Protein AF-A0A0G4PZW3-F1 (afdb_monomer_lite)

Foldseek 3Di:
DKDKDKDKDKDWQAALQWFWKFKFFQNHTQDIDTGHHWDADPVRDTDKDWDWDWQRAGPQGKTWIKIWIDDNTMIIMMIMIIDPDPCRVVRMDMDTDHDDD

Radius of gyration: 14.75 Å; chains: 1; bounding box: 32×31×46 Å

Organism: NCBI:txid102862

Sequence (101 aa):
MHIKFKLIGEEYSPSIYGGYLIIYNNNVEVSIVCIPSLTISNDGNLFYSIIKDSCIYDEFGNEYDIDIILSVNKVIWRLVIETTDNSLRDKIKIEYQPTCF

pLDDT: mean 90.52, std 6.22, range [60.97, 97.38]

Structure (mmCIF, N/CA/C/O backbone):
data_AF-A0A0G4PZW3-F1
#
_entry.id   AF-A0A0G4PZW3-F1
#
loop_
_atom_site.group_PDB
_atom_site.id
_atom_site.type_symbol
_atom_site.label_atom_id
_atom_site.label_alt_id
_atom_site.label_comp_id
_atom_site.label_asym_id
_atom_site.label_entity_id
_atom_site.label_seq_id
_atom_site.pdbx_PDB_ins_code
_atom_site.Cartn_x
_atom_site.Cartn_y
_atom_site.Cartn_z
_atom_site.occupancy
_atom_site.B_iso_or_equiv
_atom_site.auth_seq_id
_atom_site.auth_comp_id
_atom_site.auth_asym_id
_atom_site.auth_atom_id
_atom_site.pdbx_PDB_model_num
ATOM 1 N N . MET A 1 1 ? -13.103 13.954 17.484 1.00 76.19 1 MET A N 1
ATOM 2 C CA . MET A 1 1 ? -12.093 14.745 16.750 1.00 76.19 1 MET A CA 1
ATOM 3 C C . MET A 1 1 ? -11.571 13.845 15.653 1.00 76.19 1 MET A C 1
ATOM 5 O O . MET A 1 1 ? -11.172 12.738 15.985 1.00 76.19 1 MET A O 1
ATOM 9 N N . HIS A 1 2 ? -11.645 14.267 14.390 1.00 85.25 2 HIS A N 1
ATOM 10 C CA . HIS A 1 2 ? -11.007 13.516 13.311 1.00 85.25 2 HIS A CA 1
ATOM 11 C C . HIS A 1 2 ? -9.495 13.699 13.425 1.00 85.25 2 HIS A C 1
ATOM 13 O O . HIS A 1 2 ? -9.006 14.817 13.610 1.00 85.25 2 HIS A O 1
ATOM 19 N N . ILE A 1 3 ? -8.775 12.588 13.390 1.00 93.50 3 ILE A N 1
ATOM 20 C CA . ILE A 1 3 ? -7.325 12.537 13.333 1.00 93.50 3 ILE A CA 1
ATOM 21 C C . ILE A 1 3 ? -6.898 12.061 11.952 1.00 93.50 3 ILE A C 1
ATOM 23 O O . ILE A 1 3 ? -7.611 11.317 11.279 1.00 93.50 3 ILE A O 1
ATOM 27 N N . LYS A 1 4 ? -5.703 12.486 11.549 1.00 95.94 4 LYS A N 1
ATOM 28 C CA . LYS A 1 4 ? -5.105 12.118 10.272 1.00 95.94 4 LYS A CA 1
ATOM 29 C C . LYS A 1 4 ? -3.693 11.614 10.497 1.00 95.94 4 LYS A C 1
ATOM 31 O O . LYS A 1 4 ? -2.886 12.299 11.129 1.00 95.94 4 LYS A O 1
ATOM 36 N N . PHE A 1 5 ? -3.380 10.431 9.984 1.00 96.12 5 PHE A N 1
ATOM 37 C CA . PHE A 1 5 ? -2.032 9.873 10.057 1.00 96.12 5 PHE A CA 1
ATOM 38 C C . PHE A 1 5 ? -1.611 9.237 8.735 1.00 96.12 5 PHE A C 1
ATOM 40 O O . PHE A 1 5 ? -2.415 9.040 7.828 1.00 96.12 5 PHE A O 1
ATOM 47 N N . LYS A 1 6 ? -0.306 8.981 8.611 1.00 96.38 6 LYS A N 1
ATOM 48 C CA . LYS A 1 6 ? 0.305 8.417 7.408 1.00 96.38 6 LYS A CA 1
ATOM 49 C C . LYS A 1 6 ? 1.104 7.164 7.732 1.00 96.38 6 LYS A C 1
ATOM 51 O O . LYS A 1 6 ? 1.827 7.136 8.731 1.00 96.38 6 LYS A O 1
ATOM 56 N N . LEU A 1 7 ? 1.012 6.184 6.846 1.00 95.38 7 LEU A N 1
ATOM 57 C CA . LEU A 1 7 ? 1.855 5.000 6.797 1.00 95.38 7 LEU A CA 1
ATOM 58 C C . LEU A 1 7 ? 2.627 5.031 5.479 1.00 95.38 7 LEU A C 1
ATOM 60 O O . LEU A 1 7 ? 2.063 5.306 4.422 1.00 95.38 7 LEU A O 1
ATOM 64 N N . ILE A 1 8 ? 3.933 4.805 5.559 1.00 96.50 8 ILE A N 1
ATOM 65 C CA . ILE A 1 8 ? 4.824 4.764 4.401 1.00 96.50 8 ILE A CA 1
ATOM 66 C C . ILE A 1 8 ? 5.520 3.416 4.448 1.00 96.50 8 ILE A C 1
ATOM 68 O O . ILE A 1 8 ? 6.017 3.029 5.506 1.00 96.50 8 ILE A O 1
ATOM 72 N N . GLY A 1 9 ? 5.545 2.723 3.320 1.00 95.25 9 GLY A N 1
ATOM 73 C CA . GLY A 1 9 ? 6.240 1.455 3.191 1.00 95.25 9 GLY A CA 1
ATOM 74 C C . GLY A 1 9 ? 6.846 1.298 1.810 1.00 95.25 9 GLY A C 1
ATOM 75 O O . GLY A 1 9 ? 6.546 2.052 0.879 1.00 95.25 9 GLY A O 1
ATOM 76 N N . GLU A 1 10 ? 7.743 0.332 1.714 1.00 95.19 10 GLU A N 1
ATOM 77 C CA . GLU A 1 10 ? 8.364 -0.065 0.466 1.00 95.19 10 GLU A CA 1
ATOM 78 C C . GLU A 1 10 ? 8.625 -1.567 0.472 1.00 95.19 10 GLU A C 1
ATOM 80 O O . GLU A 1 10 ? 8.890 -2.148 1.523 1.00 95.19 10 GLU A O 1
ATOM 85 N N . GLU A 1 11 ? 8.568 -2.168 -0.711 1.00 93.25 11 GLU A N 1
ATOM 86 C CA . GLU A 1 11 ? 8.935 -3.561 -0.948 1.00 93.25 11 GLU A CA 1
ATOM 87 C C . GLU A 1 11 ? 9.941 -3.614 -2.099 1.00 93.25 11 GLU A C 1
ATOM 89 O O . GLU A 1 11 ? 9.769 -2.930 -3.117 1.00 93.25 11 GLU A O 1
ATOM 94 N N . TYR A 1 12 ? 11.005 -4.397 -1.930 1.00 87.56 12 TYR A N 1
ATOM 95 C CA . TYR A 1 12 ? 12.097 -4.507 -2.898 1.00 87.56 12 TYR A CA 1
ATOM 96 C C . TYR A 1 12 ? 11.877 -5.684 -3.846 1.00 87.56 12 TYR A C 1
ATOM 98 O O . TYR A 1 12 ? 11.228 -6.663 -3.503 1.00 87.56 12 TYR A O 1
ATOM 106 N N . SER A 1 13 ? 12.486 -5.615 -5.031 1.00 81.94 13 SER A N 1
ATOM 107 C CA . SER A 1 13 ? 12.357 -6.647 -6.074 1.00 81.94 13 SER A CA 1
ATOM 108 C C . SER A 1 13 ? 10.894 -6.936 -6.459 1.00 81.94 13 SER A C 1
ATOM 110 O O . SER A 1 13 ? 10.465 -8.091 -6.431 1.00 81.94 13 SER A O 1
ATOM 112 N N . PRO A 1 14 ? 10.103 -5.902 -6.801 1.00 83.06 14 PRO A N 1
ATOM 113 C CA . PRO A 1 14 ? 8.709 -6.092 -7.154 1.00 83.06 14 PRO A CA 1
ATOM 114 C C . PRO A 1 14 ? 8.587 -6.817 -8.493 1.00 83.06 14 PRO A C 1
ATOM 116 O O . PRO A 1 14 ? 9.504 -6.807 -9.318 1.00 83.06 14 PRO A O 1
ATOM 119 N N . SER A 1 15 ? 7.423 -7.409 -8.744 1.00 82.94 15 SER A N 1
ATOM 120 C CA . SER A 1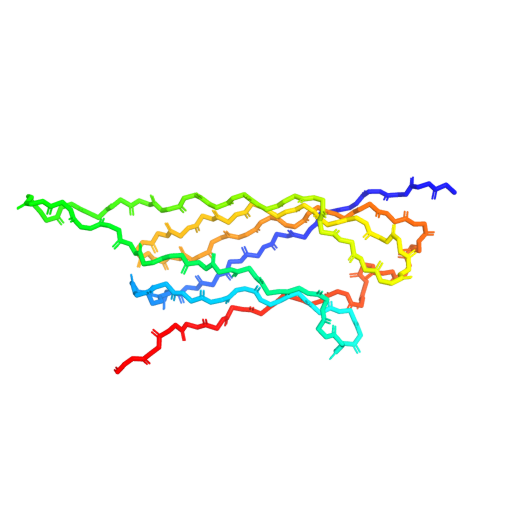 15 ? 7.153 -7.987 -10.056 1.00 82.94 15 SER A CA 1
ATOM 121 C C . SER A 1 15 ? 6.993 -6.878 -11.096 1.00 82.94 15 SER A C 1
ATOM 123 O O . SER A 1 15 ? 6.213 -5.939 -10.918 1.00 82.94 15 SER A O 1
ATOM 125 N N . ILE A 1 16 ? 7.693 -7.010 -12.227 1.00 82.50 16 ILE A N 1
ATOM 126 C CA . ILE A 1 16 ? 7.503 -6.128 -13.389 1.00 82.50 16 ILE A CA 1
ATOM 127 C C . ILE A 1 16 ? 6.098 -6.267 -13.990 1.00 82.50 16 ILE A C 1
ATOM 129 O O . ILE A 1 16 ? 5.635 -5.358 -14.677 1.00 82.50 16 ILE A O 1
ATOM 133 N N . TYR A 1 17 ? 5.407 -7.376 -13.705 1.00 85.19 17 TYR A N 1
ATOM 134 C CA . TYR A 1 17 ? 4.034 -7.637 -14.135 1.00 85.19 17 TYR A CA 1
ATOM 135 C C . TYR A 1 17 ? 2.988 -6.939 -13.258 1.00 85.19 17 TYR A C 1
ATOM 137 O O . TYR A 1 17 ? 1.796 -7.073 -13.516 1.00 85.19 17 TYR A O 1
ATOM 145 N N . GLY A 1 18 ? 3.423 -6.164 -12.262 1.00 88.50 18 GLY A N 1
ATOM 146 C CA . GLY A 1 18 ? 2.536 -5.471 -11.342 1.00 88.50 18 GLY A CA 1
ATOM 147 C C . GLY A 1 18 ? 2.196 -6.336 -10.135 1.00 88.50 18 GLY A C 1
ATOM 148 O O . GLY A 1 18 ? 3.019 -7.117 -9.644 1.00 88.50 18 GLY A O 1
ATOM 149 N N . GLY A 1 19 ? 1.001 -6.156 -9.597 1.00 92.56 19 GLY A N 1
ATOM 150 C CA . GLY A 1 19 ? 0.557 -6.873 -8.412 1.00 92.56 19 GLY A CA 1
ATOM 151 C C . GLY A 1 19 ? -0.619 -6.198 -7.743 1.00 92.56 19 GLY A C 1
ATOM 152 O O . GLY A 1 19 ? -1.349 -5.416 -8.350 1.00 92.56 19 GLY A O 1
ATOM 153 N N . TYR A 1 20 ? -0.764 -6.485 -6.461 1.00 94.00 20 TYR A N 1
ATOM 154 C CA . TYR A 1 20 ? -1.817 -5.936 -5.628 1.00 94.00 20 TYR A CA 1
ATOM 155 C C . TYR A 1 20 ? -1.214 -5.392 -4.349 1.00 94.00 20 TYR A C 1
ATOM 157 O O . TYR A 1 20 ? -0.249 -5.942 -3.816 1.00 94.00 20 TYR A O 1
ATOM 165 N N . LEU A 1 21 ? -1.796 -4.312 -3.853 1.00 95.00 21 LEU A N 1
ATOM 166 C CA . LEU A 1 21 ? -1.523 -3.815 -2.522 1.00 95.00 21 LEU A CA 1
ATOM 167 C C . LEU A 1 21 ? -2.804 -3.932 -1.711 1.00 95.00 21 LEU A C 1
ATOM 169 O O . LEU A 1 21 ? -3.823 -3.335 -2.052 1.00 95.00 21 LEU A O 1
ATOM 173 N N . ILE A 1 22 ? -2.746 -4.755 -0.671 1.00 95.62 22 ILE A N 1
ATOM 174 C CA . ILE A 1 22 ? -3.896 -5.104 0.154 1.00 95.62 22 ILE A CA 1
ATOM 175 C C . ILE A 1 22 ? -3.804 -4.325 1.459 1.00 95.62 22 ILE A C 1
ATOM 177 O O . ILE A 1 22 ? -2.772 -4.344 2.138 1.00 95.62 22 ILE A O 1
ATOM 181 N N . ILE A 1 23 ? -4.883 -3.626 1.798 1.00 95.50 23 ILE A N 1
ATOM 182 C CA . ILE A 1 23 ? -5.020 -2.852 3.029 1.00 95.50 23 ILE A CA 1
ATOM 183 C C . ILE A 1 23 ? -5.865 -3.670 4.000 1.00 95.50 23 ILE A C 1
ATOM 185 O O . ILE A 1 23 ? -6.997 -4.037 3.688 1.00 95.50 23 ILE A O 1
ATOM 189 N N . TYR A 1 24 ? -5.331 -3.920 5.191 1.00 95.44 24 TYR A N 1
ATOM 190 C CA . TYR A 1 24 ? -6.013 -4.635 6.262 1.00 95.44 24 TYR A CA 1
ATOM 191 C C . TYR A 1 24 ? -6.271 -3.730 7.463 1.00 95.44 24 TYR A C 1
ATOM 193 O O . TYR A 1 24 ? -5.418 -2.919 7.825 1.00 95.44 24 TYR A O 1
ATOM 201 N N . ASN A 1 25 ? -7.390 -3.958 8.145 1.00 93.94 25 ASN A N 1
ATOM 202 C CA . ASN A 1 25 ? -7.691 -3.471 9.488 1.00 93.94 25 ASN A CA 1
ATOM 203 C C . ASN A 1 25 ? -7.941 -4.686 10.391 1.00 93.94 25 ASN A C 1
ATOM 205 O O . ASN A 1 25 ? -8.892 -5.429 10.167 1.00 93.94 25 ASN A O 1
ATOM 209 N N . ASN A 1 26 ? -7.082 -4.938 11.388 1.00 92.69 26 ASN A N 1
ATOM 210 C CA . ASN A 1 26 ? -7.209 -6.109 12.274 1.00 92.69 26 ASN A CA 1
ATOM 211 C C . ASN A 1 26 ? -7.311 -7.454 11.514 1.00 92.69 26 ASN A C 1
ATOM 213 O O . ASN A 1 26 ? -8.090 -8.333 11.878 1.00 92.69 26 ASN A O 1
ATOM 217 N N . ASN A 1 27 ? -6.505 -7.625 10.461 1.00 90.50 27 ASN A N 1
ATOM 218 C CA . ASN A 1 27 ? -6.513 -8.785 9.552 1.00 90.50 27 ASN A CA 1
ATOM 219 C C . ASN A 1 27 ? -7.783 -8.952 8.698 1.00 90.50 27 ASN A C 1
ATOM 221 O O . ASN A 1 27 ? -7.894 -9.943 7.980 1.00 90.50 27 ASN A O 1
ATOM 225 N N . VAL A 1 28 ? -8.716 -8.000 8.735 1.00 92.31 28 VAL A N 1
ATOM 226 C CA . VAL A 1 28 ? -9.839 -7.931 7.793 1.00 92.31 28 VAL A CA 1
ATOM 227 C C . VAL A 1 28 ? -9.417 -7.081 6.604 1.00 92.31 28 VAL A C 1
ATOM 229 O O . VAL A 1 28 ? -8.866 -5.997 6.786 1.00 92.31 28 VAL A O 1
ATOM 232 N N . GLU A 1 29 ? -9.634 -7.588 5.394 1.00 94.44 29 GLU A N 1
ATOM 233 C CA . GLU A 1 29 ? -9.375 -6.851 4.159 1.00 94.44 29 GLU A CA 1
ATOM 234 C C . GLU A 1 29 ? -10.339 -5.665 4.044 1.00 94.44 29 GLU A C 1
ATOM 236 O O . GLU A 1 29 ? -11.553 -5.831 4.131 1.00 94.44 29 GLU A O 1
ATOM 241 N N . VAL A 1 30 ? -9.781 -4.470 3.868 1.00 92.62 30 VAL A N 1
ATOM 242 C CA . VAL A 1 30 ? -10.536 -3.227 3.663 1.00 92.62 30 VAL A CA 1
ATOM 243 C C . VAL A 1 30 ? -10.642 -2.916 2.177 1.00 92.62 30 VAL A C 1
ATOM 245 O O . VAL A 1 30 ? -11.708 -2.558 1.686 1.00 92.62 30 VAL A O 1
ATOM 248 N N . SER A 1 31 ? -9.521 -3.014 1.464 1.00 94.25 31 SER A N 1
ATOM 249 C CA . SER A 1 31 ? -9.447 -2.700 0.042 1.00 94.25 31 SER A CA 1
ATOM 250 C C . SER A 1 31 ? -8.237 -3.365 -0.602 1.00 94.25 31 SER A C 1
ATOM 252 O O . SER A 1 31 ? -7.211 -3.597 0.050 1.00 94.25 31 SER A O 1
ATOM 254 N N . ILE A 1 32 ? -8.359 -3.624 -1.900 1.00 94.25 32 ILE A N 1
ATOM 255 C CA . ILE A 1 32 ? -7.285 -4.090 -2.768 1.00 94.25 32 ILE A CA 1
ATOM 256 C C . ILE A 1 32 ? -7.069 -3.034 -3.845 1.00 94.25 32 ILE A C 1
ATOM 258 O O . ILE A 1 32 ? -7.982 -2.723 -4.609 1.00 94.25 32 ILE A O 1
ATOM 262 N N . VAL A 1 33 ? -5.839 -2.538 -3.953 1.00 94.56 33 VAL A N 1
ATOM 263 C CA . VAL A 1 33 ? -5.442 -1.606 -5.010 1.00 94.56 33 VAL A CA 1
ATOM 264 C C . VAL A 1 33 ? -4.584 -2.333 -6.032 1.00 94.56 33 VAL A C 1
ATOM 266 O O . VAL A 1 33 ? -3.521 -2.873 -5.713 1.00 94.56 33 VAL A O 1
ATOM 269 N N . CYS A 1 34 ? -5.051 -2.346 -7.277 1.00 92.44 34 CYS A N 1
ATOM 270 C CA . CYS A 1 34 ? -4.327 -2.945 -8.389 1.00 92.44 34 CYS A CA 1
ATOM 271 C C . CYS A 1 34 ? -3.112 -2.091 -8.762 1.00 92.44 34 CYS A C 1
ATOM 273 O O . CYS A 1 34 ? -3.226 -0.892 -9.023 1.00 92.44 34 CYS A O 1
ATOM 275 N N . ILE A 1 35 ? -1.953 -2.733 -8.856 1.00 91.94 35 ILE A N 1
ATOM 276 C CA . ILE A 1 35 ? -0.720 -2.135 -9.353 1.00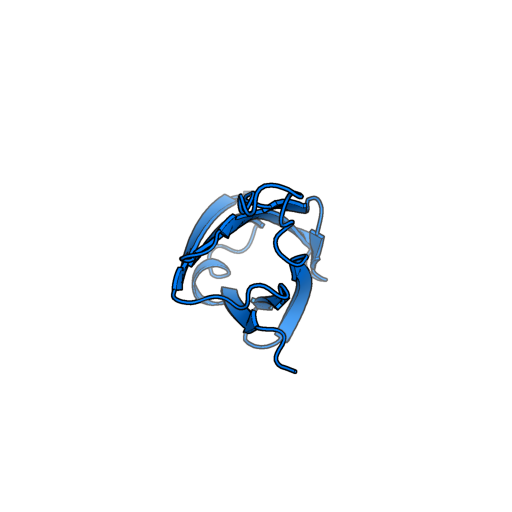 91.94 35 ILE A CA 1
ATOM 277 C C . ILE A 1 35 ? -0.496 -2.675 -10.773 1.00 91.94 35 ILE A C 1
ATOM 279 O O . ILE A 1 35 ? -0.245 -3.872 -10.927 1.00 91.94 35 ILE A O 1
ATOM 283 N N . PRO A 1 36 ? -0.579 -1.835 -11.819 1.00 89.31 36 PRO A N 1
ATOM 284 C CA . PRO A 1 36 ? -0.340 -2.268 -13.189 1.00 89.31 36 PRO A CA 1
ATOM 285 C C . PRO A 1 36 ? 1.122 -2.671 -13.403 1.00 89.31 36 PRO A C 1
ATOM 287 O O . PRO A 1 36 ? 2.020 -2.242 -12.678 1.00 89.31 36 PRO A O 1
ATOM 290 N N . SER A 1 37 ? 1.364 -3.468 -14.441 1.00 88.56 37 SER A N 1
ATOM 291 C CA . SER A 1 37 ? 2.712 -3.799 -14.899 1.00 88.56 37 SER A CA 1
ATOM 292 C C . SER A 1 37 ? 3.495 -2.560 -15.330 1.00 88.56 37 SER A C 1
ATOM 294 O O . SER A 1 37 ? 2.928 -1.589 -15.837 1.00 88.56 37 SER A O 1
ATOM 296 N N . LEU A 1 38 ? 4.820 -2.632 -15.224 1.00 87.62 38 LEU A N 1
ATOM 297 C CA . LEU A 1 38 ? 5.696 -1.612 -15.786 1.00 87.62 38 LEU A CA 1
ATOM 298 C C . LEU A 1 38 ? 5.558 -1.559 -17.310 1.00 87.62 38 LEU A C 1
ATOM 300 O O . LEU A 1 38 ? 5.515 -2.586 -17.986 1.00 87.62 38 LEU A O 1
ATOM 304 N N . THR A 1 39 ? 5.520 -0.344 -17.854 1.00 83.75 39 THR A N 1
ATOM 305 C CA . THR A 1 39 ? 5.532 -0.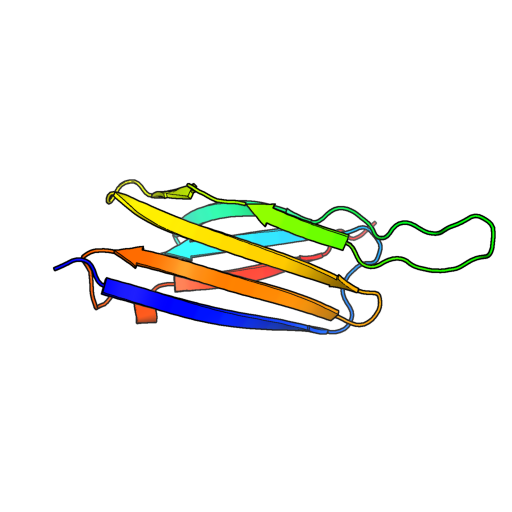138 -19.305 1.00 83.75 39 THR A CA 1
ATOM 306 C C . THR A 1 39 ? 6.975 -0.099 -19.797 1.00 83.75 39 THR A C 1
ATOM 308 O O . THR A 1 39 ? 7.790 0.666 -19.277 1.00 83.75 39 THR A O 1
ATOM 311 N N . ILE A 1 40 ? 7.271 -0.916 -20.808 1.00 80.38 40 ILE A N 1
ATOM 312 C CA . ILE A 1 40 ? 8.553 -0.943 -21.517 1.00 80.38 40 ILE A CA 1
ATOM 313 C C . ILE A 1 40 ? 8.352 -0.230 -22.855 1.00 80.38 40 ILE A C 1
ATOM 315 O O . ILE A 1 40 ? 7.478 -0.623 -23.630 1.00 80.38 40 ILE A O 1
ATOM 319 N N . SER A 1 41 ? 9.124 0.818 -23.142 1.00 81.12 41 SER A N 1
ATOM 320 C CA . SER A 1 41 ? 9.121 1.439 -24.472 1.00 81.12 41 SER A CA 1
ATOM 321 C C . SER A 1 41 ? 9.893 0.618 -25.498 1.00 81.12 41 SER A C 1
ATOM 323 O O . SER A 1 41 ? 10.705 -0.243 -25.173 1.00 81.12 41 SER A O 1
ATOM 325 N N . ASN A 1 42 ? 9.676 0.943 -26.774 1.00 78.69 42 ASN A N 1
ATOM 326 C CA . ASN A 1 42 ? 10.325 0.282 -27.908 1.00 78.69 42 ASN A CA 1
ATOM 327 C C . ASN A 1 42 ? 11.865 0.366 -27.893 1.00 78.69 42 ASN A C 1
ATOM 329 O O . ASN A 1 42 ? 12.518 -0.434 -28.554 1.00 78.69 42 ASN A O 1
ATOM 333 N N . ASP A 1 43 ? 12.444 1.324 -27.168 1.00 83.44 43 ASP A N 1
ATOM 334 C CA . ASP A 1 43 ? 13.891 1.483 -26.969 1.00 83.44 43 ASP A CA 1
ATOM 335 C C . ASP A 1 43 ? 14.425 0.732 -25.730 1.00 83.44 43 ASP A C 1
ATOM 337 O O . ASP A 1 43 ? 15.613 0.812 -25.426 1.00 83.44 43 ASP A O 1
ATOM 341 N N . GLY A 1 44 ? 13.565 -0.010 -25.023 1.00 75.25 44 GLY A N 1
ATOM 342 C CA . GLY A 1 44 ? 13.914 -0.798 -23.841 1.00 75.25 44 GLY A CA 1
ATOM 343 C C . GLY A 1 44 ? 13.884 -0.026 -22.520 1.00 75.25 44 GLY A C 1
ATOM 344 O O . GLY A 1 44 ? 14.224 -0.603 -21.486 1.00 75.25 44 GLY A O 1
ATOM 345 N N . ASN A 1 45 ? 13.472 1.247 -22.512 1.00 79.25 45 ASN A N 1
ATOM 346 C CA . ASN A 1 45 ? 13.343 2.008 -21.270 1.00 79.25 45 ASN A CA 1
ATOM 347 C C . ASN A 1 45 ? 12.113 1.564 -20.455 1.00 79.25 45 ASN A C 1
ATOM 349 O O . ASN A 1 45 ? 11.017 1.375 -20.982 1.00 79.25 45 ASN A O 1
ATOM 353 N N . LEU A 1 46 ? 12.307 1.410 -19.143 1.00 78.38 46 LEU A N 1
ATOM 354 C CA . LEU A 1 46 ? 11.261 1.066 -18.176 1.00 78.38 46 LEU A CA 1
ATOM 355 C C . LEU A 1 46 ? 10.742 2.341 -17.506 1.00 78.38 46 LEU A C 1
ATOM 357 O O . LEU A 1 46 ? 11.504 3.059 -16.853 1.00 78.38 46 LEU A O 1
ATOM 361 N N . PHE A 1 47 ? 9.445 2.611 -17.633 1.00 80.69 47 PHE A N 1
ATOM 362 C CA . PHE A 1 47 ? 8.798 3.738 -16.958 1.00 80.69 47 PHE A CA 1
ATOM 363 C C . PHE A 1 47 ? 8.277 3.328 -15.595 1.00 80.69 47 PHE A C 1
ATOM 365 O O . PHE A 1 47 ? 7.789 2.219 -15.436 1.00 80.69 47 PHE A O 1
ATOM 372 N N . TYR A 1 48 ? 8.321 4.239 -14.627 1.00 82.06 48 TYR A N 1
ATOM 373 C CA . TYR A 1 48 ? 7.618 4.057 -13.362 1.00 82.06 48 TYR A CA 1
ATOM 374 C C . TYR A 1 48 ? 6.102 4.182 -13.568 1.00 82.06 48 TYR A C 1
ATOM 376 O O . TYR A 1 48 ? 5.643 4.922 -14.439 1.00 82.06 48 TYR A O 1
ATOM 384 N N . SER A 1 49 ? 5.323 3.493 -12.737 1.00 83.38 49 SER A N 1
ATOM 385 C CA . SER A 1 49 ? 3.866 3.665 -12.679 1.00 83.38 49 SER A CA 1
ATOM 386 C C . SER A 1 49 ? 3.487 4.398 -11.401 1.00 83.38 49 SER A C 1
ATOM 388 O O . SER A 1 49 ? 3.953 4.032 -10.323 1.00 83.38 49 SER A O 1
ATOM 390 N N . ILE A 1 50 ? 2.652 5.431 -11.520 1.00 87.50 50 ILE A N 1
ATOM 391 C CA . ILE A 1 50 ? 2.058 6.134 -10.379 1.00 87.50 50 ILE A CA 1
ATOM 392 C C . ILE A 1 50 ? 0.579 5.786 -10.348 1.00 87.50 50 ILE A C 1
ATOM 394 O O . ILE A 1 50 ? -0.130 6.010 -11.328 1.00 87.50 50 ILE A O 1
ATOM 398 N N . ILE A 1 51 ? 0.127 5.270 -9.215 1.00 91.50 51 ILE A N 1
ATOM 399 C CA . ILE A 1 51 ? -1.266 4.936 -8.955 1.00 91.50 51 ILE A CA 1
ATOM 400 C C . ILE A 1 51 ? -1.720 5.805 -7.797 1.00 91.50 51 ILE A C 1
ATOM 402 O O . ILE A 1 51 ? -0.998 5.964 -6.811 1.00 91.50 51 ILE A O 1
ATOM 406 N N . LYS A 1 52 ? -2.900 6.391 -7.945 1.00 91.44 52 LYS A N 1
ATOM 407 C CA . LYS A 1 52 ? -3.563 7.143 -6.891 1.00 91.44 52 LYS A CA 1
ATOM 408 C C . LYS A 1 52 ? -4.961 6.598 -6.759 1.00 91.44 52 LYS A C 1
ATOM 410 O O . LYS A 1 52 ? -5.694 6.595 -7.746 1.00 91.44 52 LYS A O 1
ATOM 415 N N . ASP A 1 53 ? -5.284 6.150 -5.564 1.00 88.94 53 ASP A N 1
ATOM 416 C CA . ASP A 1 53 ? -6.630 5.745 -5.211 1.00 88.94 53 ASP A CA 1
ATOM 417 C C . ASP A 1 53 ? -7.043 6.522 -3.964 1.00 88.94 53 ASP A C 1
ATOM 419 O O . ASP A 1 53 ? -6.249 6.712 -3.042 1.00 88.94 53 ASP A O 1
ATOM 423 N N 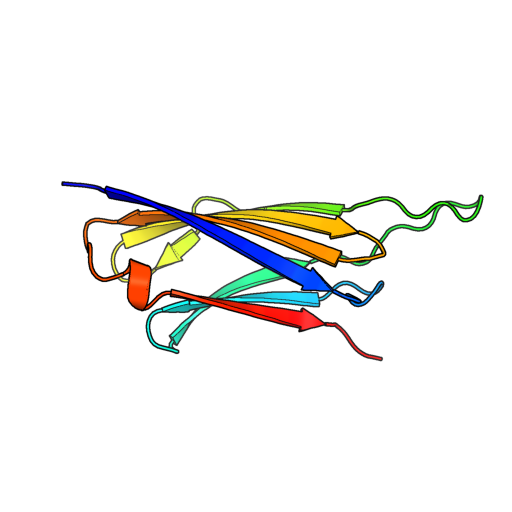. SER A 1 54 ? -8.248 7.065 -3.983 1.00 89.31 54 SER A N 1
ATOM 424 C CA . SER A 1 54 ? -8.735 8.014 -2.984 1.00 89.31 54 SER A CA 1
ATOM 425 C C . SER A 1 54 ? -10.183 7.721 -2.672 1.00 89.31 54 SER A C 1
ATOM 427 O O . SER A 1 54 ? -10.884 7.138 -3.501 1.00 89.31 54 SER A O 1
ATOM 429 N N . CYS A 1 55 ? -10.654 8.203 -1.526 1.00 87.75 55 CYS A N 1
ATOM 430 C CA . CYS A 1 55 ? -12.042 7.998 -1.112 1.00 87.75 55 CYS A CA 1
ATOM 431 C C . CYS A 1 55 ? -12.393 6.503 -0.961 1.00 87.75 55 CYS A C 1
ATOM 433 O O . CYS A 1 55 ? -13.518 6.084 -1.241 1.00 87.75 55 CYS A O 1
ATOM 435 N N . ILE A 1 56 ? -11.427 5.687 -0.529 1.00 91.56 56 ILE A N 1
ATOM 436 C CA . ILE A 1 56 ? -11.691 4.326 -0.061 1.00 91.56 56 ILE A CA 1
ATOM 437 C C . ILE A 1 56 ? -12.267 4.463 1.351 1.00 91.56 56 ILE A C 1
ATOM 439 O O . ILE A 1 56 ? -11.662 5.122 2.195 1.00 91.56 56 ILE A O 1
ATOM 443 N N . TYR A 1 57 ? -13.417 3.843 1.613 1.00 92.62 57 TYR A N 1
ATOM 444 C CA . TYR A 1 57 ? -14.072 3.884 2.920 1.00 92.62 57 TYR A CA 1
ATOM 445 C C . TYR A 1 57 ? -14.266 2.477 3.473 1.00 92.62 57 TYR A C 1
ATOM 447 O O . TYR A 1 57 ? -14.672 1.577 2.737 1.00 92.62 57 TYR A O 1
ATOM 455 N N . ASP A 1 58 ? -14.012 2.297 4.768 1.00 90.88 58 ASP A N 1
ATOM 456 C CA . ASP A 1 58 ? -14.413 1.080 5.472 1.00 90.88 58 ASP A CA 1
ATOM 457 C C . ASP A 1 58 ? -15.827 1.201 6.067 1.00 90.88 58 ASP A C 1
ATOM 459 O O . ASP A 1 58 ? -16.470 2.254 6.035 1.00 90.88 58 ASP A O 1
ATOM 463 N N . GLU A 1 59 ? -16.322 0.105 6.643 1.00 89.50 59 GLU A N 1
ATOM 464 C CA . GLU A 1 59 ? -17.641 0.050 7.288 1.00 89.50 59 GLU A CA 1
ATOM 465 C C . GLU A 1 59 ? -17.778 0.967 8.519 1.00 89.50 59 GLU A C 1
ATOM 467 O O . GLU A 1 59 ? -18.892 1.236 8.974 1.00 89.50 59 GLU A O 1
ATOM 472 N N . PHE A 1 60 ? -16.662 1.474 9.049 1.00 90.12 60 PHE A N 1
ATOM 473 C CA . PHE A 1 60 ? -16.613 2.374 10.200 1.00 90.12 60 PHE A CA 1
ATOM 474 C C . PHE A 1 60 ? -16.530 3.851 9.790 1.00 90.12 60 PHE A C 1
ATOM 476 O O . PHE A 1 60 ? -16.502 4.724 10.661 1.00 90.12 60 PHE A O 1
ATOM 483 N N . GLY A 1 61 ? -16.518 4.144 8.485 1.00 91.56 61 GLY A N 1
ATOM 484 C CA . GLY A 1 61 ? -16.416 5.500 7.950 1.00 91.56 61 GLY A CA 1
ATOM 485 C C . GLY A 1 61 ? -15.003 6.080 8.009 1.00 91.56 61 GLY A C 1
ATOM 486 O O . GLY A 1 61 ? -14.852 7.301 7.956 1.00 91.56 61 GLY A O 1
ATOM 487 N N . ASN A 1 62 ? -13.974 5.238 8.137 1.00 93.75 62 ASN A N 1
ATOM 488 C CA . ASN A 1 62 ? -12.585 5.664 7.995 1.00 93.75 62 ASN A CA 1
ATOM 489 C C . ASN A 1 62 ? -12.279 5.894 6.515 1.00 93.75 62 ASN A C 1
ATOM 491 O O . ASN A 1 62 ? -12.642 5.068 5.679 1.00 93.75 62 ASN A O 1
ATOM 495 N N . GLU A 1 63 ? -11.602 6.994 6.200 1.00 95.56 63 GLU A N 1
ATOM 496 C CA . GLU A 1 63 ? -11.220 7.347 4.831 1.00 95.56 63 GLU A CA 1
ATOM 497 C C . GLU A 1 63 ? -9.749 7.027 4.591 1.00 95.56 63 GLU A C 1
ATOM 499 O O . GLU A 1 63 ? -8.887 7.364 5.410 1.00 95.56 63 GLU A O 1
ATOM 504 N N . TYR A 1 64 ? -9.467 6.388 3.460 1.00 95.69 64 TYR A N 1
ATOM 505 C CA . TYR A 1 64 ? -8.143 5.949 3.055 1.00 95.69 64 TYR A CA 1
ATOM 506 C C . TYR A 1 64 ? -7.801 6.541 1.684 1.00 95.69 64 TYR A C 1
ATOM 508 O O . TYR A 1 64 ? -8.512 6.323 0.702 1.00 95.69 64 TYR A O 1
ATOM 516 N N . ASP A 1 65 ? -6.666 7.231 1.619 1.00 96.31 65 ASP A N 1
ATOM 517 C CA . ASP A 1 65 ? -6.062 7.723 0.382 1.00 96.31 65 ASP A CA 1
ATOM 518 C C . ASP A 1 65 ? -4.685 7.093 0.210 1.00 96.31 65 ASP A C 1
ATOM 520 O O . ASP A 1 65 ? -3.843 7.163 1.113 1.00 96.31 65 ASP A O 1
ATOM 524 N N . ILE A 1 66 ? -4.419 6.505 -0.949 1.00 96.06 66 ILE A N 1
ATOM 525 C CA . ILE A 1 66 ? -3.165 5.820 -1.228 1.00 96.06 66 ILE A CA 1
ATOM 526 C C . ILE A 1 66 ? -2.517 6.293 -2.524 1.00 96.06 66 ILE A C 1
ATOM 528 O O . ILE A 1 66 ? -3.100 6.273 -3.604 1.00 96.06 66 ILE A O 1
ATOM 532 N N . ASP A 1 67 ? -1.248 6.672 -2.397 1.00 96.38 67 ASP A N 1
ATOM 533 C CA . ASP A 1 67 ? -0.342 6.886 -3.517 1.00 96.38 67 ASP A CA 1
ATOM 534 C C . ASP A 1 67 ? 0.615 5.688 -3.606 1.00 96.38 67 ASP A C 1
ATOM 536 O O . ASP A 1 67 ? 1.263 5.337 -2.615 1.00 96.38 67 ASP A O 1
ATOM 540 N N . ILE A 1 68 ? 0.756 5.091 -4.789 1.00 95.12 68 ILE A N 1
ATOM 541 C CA . ILE A 1 68 ? 1.687 3.990 -5.064 1.00 95.12 68 ILE A CA 1
ATOM 542 C C . ILE A 1 68 ? 2.617 4.395 -6.205 1.00 95.12 68 ILE A C 1
ATOM 544 O O . ILE A 1 68 ? 2.182 4.931 -7.224 1.00 95.12 68 ILE A O 1
ATOM 548 N N . ILE A 1 69 ? 3.905 4.108 -6.046 1.00 92.56 69 ILE A N 1
ATOM 549 C CA . ILE A 1 69 ? 4.926 4.259 -7.080 1.00 92.56 69 ILE A CA 1
ATOM 550 C C . ILE A 1 69 ? 5.565 2.894 -7.308 1.00 92.56 69 ILE A C 1
ATOM 552 O O . ILE A 1 69 ? 6.285 2.390 -6.446 1.00 92.56 69 ILE A O 1
ATOM 556 N N . LEU A 1 70 ? 5.330 2.308 -8.478 1.00 90.62 70 LEU A N 1
ATOM 557 C CA . LEU A 1 70 ? 6.030 1.110 -8.932 1.00 90.62 70 LEU A CA 1
ATOM 558 C C . LEU A 1 70 ? 7.230 1.515 -9.792 1.00 90.62 70 LEU A C 1
ATOM 560 O O . LEU A 1 70 ? 7.108 2.290 -10.741 1.00 90.62 70 LEU A O 1
ATOM 564 N N . SER A 1 71 ? 8.387 0.949 -9.470 1.00 88.69 71 SER A N 1
ATOM 565 C CA . SER A 1 71 ? 9.625 1.049 -10.239 1.00 88.69 71 SER A CA 1
ATOM 566 C C . SER A 1 71 ? 10.234 -0.338 -10.428 1.00 88.69 71 SER A C 1
ATOM 568 O O . SER A 1 71 ? 9.811 -1.302 -9.797 1.00 88.69 71 SER A O 1
ATOM 570 N N . VAL A 1 72 ? 11.286 -0.426 -11.239 1.00 86.62 72 VAL A N 1
ATOM 571 C CA . VAL A 1 72 ? 12.022 -1.679 -11.479 1.00 86.62 72 VAL A CA 1
ATOM 572 C C . VAL A 1 72 ? 12.657 -2.279 -10.222 1.00 86.62 72 VAL A C 1
ATOM 574 O O . VAL A 1 72 ? 12.885 -3.479 -10.168 1.00 86.62 72 VAL A O 1
ATOM 577 N N . ASN A 1 73 ? 12.939 -1.454 -9.211 1.00 86.81 73 ASN A N 1
ATOM 578 C CA . ASN A 1 73 ? 13.666 -1.884 -8.015 1.00 86.81 73 ASN A CA 1
ATOM 579 C C . ASN A 1 73 ? 12.763 -2.046 -6.794 1.00 86.81 73 ASN A C 1
ATOM 581 O O . ASN A 1 73 ? 13.087 -2.819 -5.892 1.00 86.81 73 ASN A O 1
ATOM 585 N N . LYS A 1 74 ? 11.669 -1.279 -6.735 1.00 91.75 74 LYS A N 1
ATOM 586 C CA . LYS A 1 74 ? 10.775 -1.241 -5.578 1.00 91.75 74 LYS A CA 1
ATOM 587 C C . LYS A 1 74 ? 9.375 -0.745 -5.900 1.00 91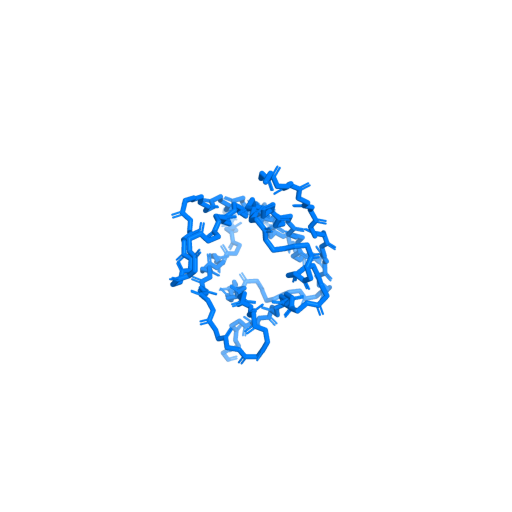.75 74 LYS A C 1
ATOM 589 O O . LYS A 1 74 ? 9.196 0.077 -6.806 1.00 91.75 74 LYS A O 1
ATOM 594 N N . VAL A 1 75 ? 8.421 -1.202 -5.099 1.00 93.62 75 VAL A N 1
ATOM 595 C CA . VAL A 1 75 ? 7.115 -0.562 -4.910 1.00 93.62 75 VAL A CA 1
ATOM 596 C C . VAL A 1 75 ? 7.223 0.303 -3.665 1.00 93.62 75 VAL A C 1
ATOM 598 O O . VAL A 1 75 ? 7.695 -0.161 -2.633 1.00 93.62 75 VAL A O 1
ATOM 601 N N . ILE A 1 76 ? 6.798 1.556 -3.755 1.00 95.00 76 ILE A N 1
ATOM 602 C CA . ILE A 1 76 ? 6.682 2.474 -2.620 1.00 95.00 76 ILE A CA 1
ATOM 603 C C . ILE A 1 76 ? 5.216 2.842 -2.489 1.00 95.00 76 ILE A C 1
ATOM 605 O O . ILE A 1 76 ? 4.571 3.135 -3.496 1.00 95.00 76 ILE A O 1
ATOM 609 N N . TRP A 1 77 ? 4.702 2.894 -1.268 1.00 96.00 77 TRP A N 1
ATOM 610 C CA . TRP A 1 77 ? 3.353 3.380 -1.018 1.00 96.00 77 TRP A CA 1
ATOM 611 C C . TRP A 1 77 ? 3.309 4.387 0.120 1.00 96.00 77 TRP A C 1
ATOM 613 O O . TRP A 1 77 ? 4.101 4.363 1.068 1.00 96.00 77 TRP A O 1
ATOM 623 N N . ARG A 1 78 ? 2.323 5.270 0.028 1.00 97.38 78 ARG A N 1
ATOM 624 C CA . ARG A 1 78 ? 1.938 6.209 1.069 1.00 97.38 78 ARG A CA 1
ATOM 625 C C . ARG A 1 78 ? 0.435 6.093 1.261 1.00 97.38 78 ARG A C 1
ATOM 627 O O . ARG A 1 78 ? -0.315 6.541 0.406 1.00 97.38 78 ARG A O 1
ATOM 634 N N . LEU A 1 79 ? 0.028 5.549 2.401 1.00 96.81 79 LEU A N 1
ATOM 635 C CA . LEU A 1 79 ? -1.365 5.492 2.828 1.00 96.81 79 LEU A CA 1
ATOM 636 C C . LEU A 1 79 ? -1.620 6.613 3.835 1.00 96.81 79 LEU A C 1
ATOM 638 O O . LEU A 1 79 ? -0.906 6.743 4.834 1.00 96.81 79 LEU A O 1
ATOM 642 N N . VAL A 1 80 ? -2.617 7.439 3.570 1.00 97.00 80 VAL A N 1
ATOM 643 C CA . VAL A 1 80 ? -3.107 8.491 4.454 1.00 97.00 80 VAL A CA 1
ATOM 644 C C . VAL A 1 80 ? -4.490 8.076 4.926 1.00 97.00 80 VAL A C 1
ATOM 646 O O . VAL A 1 80 ? -5.327 7.710 4.114 1.00 97.00 80 VAL A O 1
ATOM 649 N N . ILE A 1 81 ? -4.706 8.111 6.238 1.00 96.19 81 ILE A N 1
ATOM 650 C CA . ILE A 1 81 ? -5.953 7.655 6.851 1.00 96.19 81 ILE A CA 1
ATOM 651 C C . ILE A 1 81 ? -6.531 8.782 7.688 1.00 96.19 81 ILE A C 1
ATOM 653 O O . ILE A 1 81 ? -5.816 9.381 8.502 1.00 96.19 81 ILE A O 1
ATOM 657 N N . GLU A 1 82 ? -7.814 9.051 7.491 1.00 96.75 82 GLU A N 1
ATOM 658 C CA . GLU A 1 82 ? -8.610 9.979 8.282 1.00 96.75 82 GLU A CA 1
ATOM 659 C C . GLU A 1 82 ? -9.675 9.203 9.065 1.00 96.75 82 GLU A C 1
ATOM 661 O O . GLU A 1 82 ? -10.463 8.446 8.505 1.00 96.75 82 GLU A O 1
ATOM 666 N N . THR A 1 83 ? -9.654 9.331 10.393 1.00 95.69 83 THR A N 1
ATOM 667 C CA . THR A 1 83 ? -10.454 8.492 11.300 1.00 95.69 83 THR A CA 1
ATOM 668 C C . THR A 1 83 ? -10.784 9.228 12.595 1.00 95.69 83 THR A C 1
ATOM 670 O O . THR A 1 83 ? -10.139 10.211 12.954 1.00 95.69 83 THR A O 1
ATOM 673 N N . THR A 1 84 ? -11.771 8.743 13.342 1.00 95.75 84 THR A N 1
ATOM 674 C CA . THR A 1 84 ? -11.999 9.132 14.741 1.00 95.75 84 THR A CA 1
ATOM 675 C C . THR A 1 84 ? -11.411 8.140 15.754 1.00 95.75 84 THR A C 1
ATOM 677 O O . THR A 1 84 ? -11.421 8.440 16.948 1.00 95.75 84 THR A O 1
ATOM 680 N N . ASP A 1 85 ? -10.910 6.977 15.316 1.00 93.62 85 ASP A N 1
ATOM 681 C CA . ASP A 1 85 ? -10.304 5.943 16.169 1.00 93.62 85 ASP A CA 1
ATOM 682 C C . ASP A 1 85 ? -8.775 6.091 16.229 1.00 93.62 85 ASP A C 1
ATOM 684 O O . ASP A 1 85 ? -8.040 5.706 15.320 1.00 93.62 85 ASP A O 1
ATOM 688 N N . ASN A 1 86 ? -8.274 6.591 17.360 1.00 90.56 86 ASN A N 1
ATOM 689 C CA . ASN A 1 86 ? -6.835 6.725 17.606 1.00 90.56 86 ASN A CA 1
ATOM 690 C C . ASN A 1 86 ? -6.083 5.386 17.608 1.00 90.56 86 ASN A C 1
ATOM 692 O O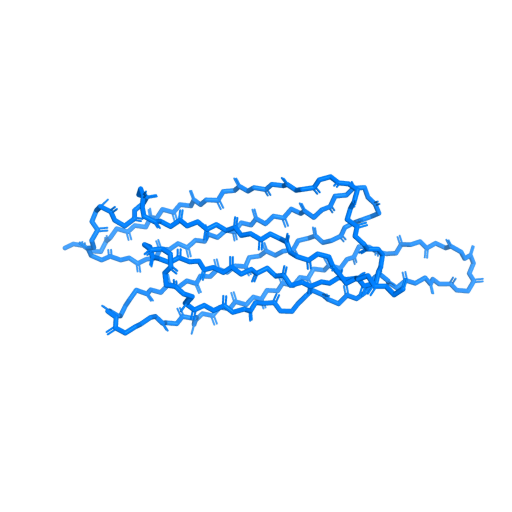 . ASN A 1 86 ? -4.885 5.367 17.327 1.00 90.56 86 ASN A O 1
ATOM 696 N N . SER A 1 87 ? -6.757 4.281 17.929 1.00 92.75 87 SER A N 1
ATOM 697 C CA . SER A 1 87 ? -6.140 2.952 17.977 1.00 92.75 87 SER A CA 1
ATOM 698 C C . SER A 1 87 ? -5.984 2.315 16.597 1.00 92.75 87 SER A C 1
ATOM 700 O O . SER A 1 87 ? -5.271 1.323 16.467 1.00 92.75 87 SER A O 1
ATOM 702 N N . LEU A 1 88 ? -6.606 2.886 15.556 1.00 93.38 88 LEU A N 1
ATOM 703 C CA . LEU A 1 88 ? -6.559 2.350 14.196 1.00 93.38 88 LEU A CA 1
ATOM 704 C C . LEU A 1 88 ? -5.125 2.242 13.672 1.00 93.38 88 LEU A C 1
ATOM 706 O O . LEU A 1 88 ? -4.790 1.295 12.968 1.00 93.38 88 LEU A O 1
ATOM 710 N N . ARG A 1 89 ? -4.248 3.167 14.069 1.00 92.94 89 ARG A N 1
ATOM 711 C CA . ARG A 1 89 ? -2.851 3.199 13.626 1.00 92.94 89 ARG A CA 1
ATOM 712 C C . ARG A 1 89 ? -2.094 1.893 13.872 1.00 92.94 89 ARG A C 1
ATOM 714 O O . ARG A 1 89 ? -1.287 1.517 13.029 1.00 92.94 89 ARG A O 1
ATOM 721 N N . ASP A 1 90 ? -2.374 1.216 14.981 1.00 93.38 90 ASP A N 1
ATOM 722 C CA . ASP A 1 90 ? -1.685 -0.022 15.368 1.00 93.38 90 ASP A CA 1
ATOM 723 C C . ASP A 1 90 ? -2.347 -1.278 14.771 1.00 93.38 90 ASP A C 1
ATOM 725 O O . ASP A 1 90 ? -1.820 -2.382 14.891 1.00 93.38 90 ASP A O 1
ATOM 729 N N . LYS A 1 91 ? -3.508 -1.114 14.124 1.00 94.62 91 LYS A N 1
ATOM 730 C CA . LYS A 1 91 ? -4.323 -2.194 13.546 1.00 94.62 91 LYS A CA 1
ATOM 731 C C . LYS A 1 91 ? -4.189 -2.301 12.032 1.00 94.62 91 LYS A C 1
ATOM 733 O O . LYS A 1 91 ? -4.544 -3.335 11.462 1.00 94.62 91 LYS A O 1
ATOM 738 N N . ILE A 1 92 ? -3.736 -1.229 11.378 1.00 95.88 92 ILE A N 1
ATOM 739 C CA . ILE A 1 92 ? -3.600 -1.195 9.926 1.00 95.88 92 ILE A CA 1
ATOM 740 C C . ILE A 1 92 ? -2.330 -1.916 9.496 1.00 95.88 92 ILE A C 1
ATOM 742 O O . ILE A 1 92 ? -1.230 -1.614 9.958 1.00 95.88 92 ILE A O 1
ATOM 746 N N . LYS A 1 93 ? -2.489 -2.828 8.540 1.00 95.19 93 LYS A N 1
ATOM 747 C CA . LYS A 1 93 ? -1.391 -3.504 7.852 1.00 95.19 93 LYS A CA 1
ATOM 748 C C . LYS A 1 93 ? -1.550 -3.308 6.348 1.00 95.19 93 LYS A C 1
ATOM 750 O O . LYS A 1 93 ? -2.664 -3.285 5.836 1.00 95.19 93 LYS A O 1
ATOM 755 N N . ILE A 1 94 ? -0.426 -3.185 5.653 1.00 95.12 94 ILE A N 1
ATOM 756 C CA . ILE A 1 94 ? -0.364 -3.169 4.192 1.00 95.12 94 ILE A CA 1
ATOM 757 C C . ILE A 1 94 ? 0.492 -4.348 3.746 1.00 95.12 94 ILE A C 1
ATOM 759 O O . ILE A 1 94 ? 1.540 -4.603 4.341 1.00 95.12 94 ILE A O 1
ATOM 763 N N . GLU A 1 95 ? 0.048 -5.058 2.717 1.00 94.94 95 GLU A N 1
ATOM 764 C CA . GLU A 1 95 ? 0.781 -6.172 2.121 1.00 94.94 95 GLU A CA 1
ATOM 765 C C . GLU A 1 95 ? 0.856 -6.007 0.604 1.00 94.94 95 GLU A C 1
ATOM 767 O O . GLU A 1 95 ? -0.160 -5.765 -0.046 1.00 94.94 95 GLU A O 1
ATOM 772 N N . TYR A 1 96 ? 2.057 -6.139 0.041 1.00 93.88 96 TYR A N 1
ATOM 773 C CA . TYR A 1 96 ? 2.243 -6.227 -1.402 1.00 93.88 96 TYR A CA 1
ATOM 774 C C . TYR A 1 96 ? 2.243 -7.693 -1.835 1.00 93.88 96 TYR A C 1
ATOM 776 O O . TYR A 1 96 ? 3.003 -8.503 -1.307 1.00 93.88 96 TYR A O 1
ATOM 784 N N . GLN A 1 97 ? 1.418 -8.017 -2.827 1.00 94.50 97 GLN A N 1
ATOM 785 C CA . GLN A 1 97 ? 1.369 -9.332 -3.454 1.00 94.50 97 GLN A CA 1
ATOM 786 C C . GLN A 1 97 ? 1.767 -9.217 -4.933 1.00 94.50 97 GLN A C 1
ATOM 788 O O . GLN A 1 97 ? 1.002 -8.662 -5.731 1.00 94.50 97 GLN A O 1
ATOM 793 N N . PRO A 1 98 ? 2.959 -9.706 -5.325 1.00 91.81 98 PRO A N 1
ATOM 794 C CA . PRO A 1 98 ? 3.410 -9.644 -6.709 1.00 91.81 98 PRO A CA 1
ATOM 795 C C . PRO A 1 98 ? 2.586 -10.570 -7.604 1.00 91.81 98 PRO A C 1
ATOM 797 O O . PRO A 1 98 ? 2.237 -11.686 -7.218 1.00 91.81 98 PRO A O 1
ATOM 800 N N . THR A 1 99 ? 2.331 -10.148 -8.843 1.00 88.38 99 THR A N 1
ATOM 801 C CA . THR A 1 99 ? 1.828 -11.071 -9.868 1.00 88.38 99 THR A CA 1
ATOM 802 C C . THR A 1 99 ? 2.973 -11.962 -10.347 1.00 88.38 99 THR A C 1
ATOM 804 O O . THR A 1 99 ? 3.955 -11.464 -10.904 1.00 88.38 99 THR A O 1
ATOM 807 N N . CYS A 1 100 ? 2.840 -13.272 -10.141 1.00 77.12 100 CYS A N 1
ATOM 808 C CA . CYS A 1 100 ? 3.776 -14.290 -10.619 1.00 77.12 100 CYS A CA 1
ATOM 809 C C . CYS A 1 100 ? 3.112 -15.113 -11.733 1.00 77.12 100 CYS A C 1
ATOM 811 O O . CYS A 1 100 ? 1.966 -15.536 -11.574 1.00 77.12 100 CYS A O 1
ATOM 813 N N . PHE A 1 101 ? 3.838 -15.338 -12.829 1.00 60.97 101 PHE A N 1
ATOM 814 C CA . PHE A 1 101 ? 3.465 -16.227 -13.933 1.00 60.97 101 PHE A CA 1
ATOM 815 C C . PHE A 1 101 ? 4.511 -17.327 -14.088 1.00 60.97 101 PHE A C 1
ATOM 817 O O . PHE A 1 101 ? 5.704 -17.025 -13.850 1.00 60.97 101 PHE A O 1
#

Secondary structure (DSSP, 8-state):
--EEEEEEEEEES--TT-EEEEEEETTEEEEEEEEPPPEEPTTSPEEPEEEEEEEEE-TT--EEEEEEEE-SSEEEEEEEEEES-GGGGGTEEEEEEE---